Protein AF-A0A349MUX8-F1 (afdb_monomer_lite)

Radius of gyration: 17.01 Å; chains: 1; bounding box: 38×43×41 Å

Structure (mmCIF, N/CA/C/O backbone):
data_AF-A0A349MUX8-F1
#
_entry.id   AF-A0A349MUX8-F1
#
loop_
_atom_site.group_PDB
_atom_site.id
_atom_site.type_symbol
_atom_site.label_atom_id
_atom_site.label_alt_id
_atom_site.label_comp_id
_atom_site.label_asym_id
_atom_site.label_entity_id
_atom_site.label_seq_id
_atom_site.pdbx_PDB_ins_code
_atom_site.Cartn_x
_atom_site.Cartn_y
_atom_site.Cartn_z
_atom_site.occupancy
_atom_site.B_iso_or_equiv
_atom_site.auth_seq_id
_atom_site.auth_comp_id
_atom_site.auth_asym_id
_atom_site.auth_atom_id
_atom_site.pdbx_PDB_model_num
ATOM 1 N N . MET A 1 1 ? 14.407 -25.787 19.767 1.00 38.22 1 MET A N 1
ATOM 2 C CA . MET A 1 1 ? 13.836 -25.831 18.403 1.00 38.22 1 MET A CA 1
ATOM 3 C C . MET A 1 1 ? 13.063 -24.543 18.160 1.00 38.22 1 MET A C 1
ATOM 5 O O . MET A 1 1 ? 12.109 -24.286 18.886 1.00 38.22 1 MET A O 1
ATOM 9 N N . ARG A 1 2 ? 13.506 -23.695 17.221 1.00 44.03 2 ARG A N 1
ATOM 10 C CA . ARG A 1 2 ? 12.699 -22.558 16.747 1.00 44.03 2 ARG A CA 1
ATOM 11 C C . ARG A 1 2 ? 11.465 -23.146 16.056 1.00 44.03 2 ARG A C 1
ATOM 13 O O . ARG A 1 2 ? 11.623 -24.021 15.215 1.00 44.03 2 ARG A O 1
ATOM 20 N N . LYS A 1 3 ? 10.262 -22.718 16.444 1.00 44.41 3 LYS A N 1
ATOM 21 C CA . LYS A 1 3 ? 9.048 -23.016 15.674 1.00 44.41 3 LYS A CA 1
ATOM 22 C C . LYS A 1 3 ? 9.150 -22.211 14.381 1.00 44.41 3 LYS A C 1
ATOM 24 O O . LYS A 1 3 ? 9.171 -20.984 14.457 1.00 44.41 3 LYS A O 1
ATOM 29 N N . GLU A 1 4 ? 9.284 -22.885 13.245 1.00 45.28 4 GLU A N 1
ATOM 30 C CA . GLU A 1 4 ? 9.158 -22.241 11.937 1.00 45.28 4 GLU A CA 1
ATOM 31 C C . GLU A 1 4 ? 7.788 -21.562 11.841 1.00 45.28 4 GLU A C 1
ATOM 33 O O . GLU A 1 4 ? 6.782 -22.052 12.373 1.00 45.28 4 GLU A O 1
ATOM 38 N N . SER A 1 5 ? 7.774 -20.369 11.252 1.00 47.56 5 SER A N 1
ATOM 39 C CA . SER A 1 5 ? 6.562 -19.579 11.093 1.00 47.56 5 SER A CA 1
ATOM 40 C C . SER A 1 5 ? 5.638 -20.319 10.126 1.00 47.56 5 SER A C 1
ATOM 42 O O . SER A 1 5 ? 6.011 -20.630 9.000 1.00 47.56 5 SER A O 1
ATOM 44 N N . LYS A 1 6 ? 4.395 -20.583 10.549 1.00 49.66 6 LYS A N 1
ATOM 45 C CA . LYS A 1 6 ? 3.353 -21.224 9.718 1.00 49.66 6 LYS A CA 1
ATOM 46 C C . LYS A 1 6 ? 2.996 -20.430 8.444 1.00 49.66 6 LYS A C 1
ATOM 48 O O . LYS A 1 6 ? 2.143 -20.877 7.685 1.00 49.66 6 LYS A O 1
ATOM 53 N N . HIS A 1 7 ? 3.591 -19.256 8.236 1.00 47.50 7 HIS A N 1
ATOM 54 C CA . HIS A 1 7 ? 3.347 -18.367 7.101 1.00 47.50 7 HIS A CA 1
ATOM 55 C C . HIS A 1 7 ? 4.454 -18.407 6.038 1.00 47.50 7 HIS A C 1
ATOM 57 O O . HIS A 1 7 ? 4.355 -17.682 5.055 1.00 47.50 7 HIS A O 1
ATOM 63 N N . ASP A 1 8 ? 5.476 -19.250 6.205 1.00 49.88 8 ASP A N 1
ATOM 64 C CA . ASP A 1 8 ? 6.700 -19.193 5.391 1.00 49.88 8 ASP A CA 1
ATOM 65 C C . ASP A 1 8 ? 6.622 -19.958 4.059 1.00 49.88 8 ASP A C 1
ATOM 67 O O . ASP A 1 8 ? 7.616 -20.055 3.343 1.00 49.88 8 ASP A O 1
ATOM 71 N N . HIS A 1 9 ? 5.465 -20.496 3.676 1.00 59.47 9 HIS A N 1
ATOM 72 C CA . HIS A 1 9 ? 5.344 -21.265 2.435 1.00 59.47 9 HIS A CA 1
ATOM 73 C C . HIS A 1 9 ? 4.721 -20.419 1.324 1.00 59.47 9 HIS A C 1
ATOM 75 O O . HIS A 1 9 ? 3.636 -20.720 0.828 1.00 59.47 9 HIS A O 1
ATOM 81 N N . ILE A 1 10 ? 5.415 -19.349 0.925 1.00 66.25 10 ILE A N 1
ATOM 82 C CA . ILE A 1 10 ? 5.259 -18.858 -0.448 1.00 66.25 10 ILE A CA 1
ATOM 83 C C . ILE A 1 10 ? 5.688 -20.020 -1.346 1.00 66.25 10 ILE A C 1
ATOM 85 O O . ILE A 1 10 ? 6.805 -20.523 -1.214 1.00 66.25 10 ILE A O 1
ATOM 89 N N . ASP A 1 11 ? 4.796 -20.472 -2.226 1.00 77.56 11 ASP A N 1
ATOM 90 C CA . ASP A 1 11 ? 5.167 -21.429 -3.265 1.00 77.56 11 ASP A CA 1
ATOM 91 C C . ASP A 1 11 ? 6.122 -20.725 -4.231 1.00 77.56 11 ASP A C 1
ATOM 93 O O . ASP A 1 11 ? 5.715 -19.957 -5.102 1.00 77.56 11 ASP A O 1
ATOM 97 N N . PHE A 1 12 ? 7.415 -20.930 -3.999 1.00 76.44 12 PHE A N 1
ATOM 98 C CA . PHE A 1 12 ? 8.478 -20.230 -4.703 1.00 76.44 12 PHE A CA 1
ATOM 99 C C . PHE A 1 12 ? 8.466 -20.528 -6.204 1.00 76.44 12 PHE A C 1
ATOM 101 O O . PHE A 1 12 ? 8.697 -19.624 -7.001 1.00 76.44 12 PHE A O 1
ATOM 108 N N . ASN A 1 13 ? 8.130 -21.762 -6.589 1.00 83.50 13 ASN A N 1
ATOM 109 C CA . ASN A 1 13 ? 8.055 -22.148 -7.996 1.00 83.50 13 ASN A CA 1
ATOM 110 C C . ASN A 1 13 ? 6.900 -21.422 -8.679 1.00 83.50 13 ASN A C 1
ATOM 112 O O . ASN A 1 13 ? 7.091 -20.787 -9.708 1.00 83.50 13 ASN A O 1
ATOM 116 N N . LYS A 1 14 ? 5.727 -21.411 -8.043 1.00 84.81 14 LYS A N 1
ATOM 117 C CA . LYS A 1 14 ? 4.567 -20.696 -8.576 1.00 84.81 14 LYS A CA 1
ATOM 118 C C . LYS A 1 14 ? 4.785 -19.179 -8.637 1.00 84.81 14 LYS A C 1
ATOM 120 O O . LYS A 1 14 ? 4.294 -18.531 -9.556 1.00 84.81 14 LYS A O 1
ATOM 125 N N . LEU A 1 15 ? 5.511 -18.604 -7.674 1.00 85.06 15 LEU A N 1
ATOM 126 C CA . LEU A 1 15 ? 5.887 -17.190 -7.713 1.00 85.06 15 LEU A CA 1
ATOM 127 C C . LEU A 1 15 ? 6.823 -16.899 -8.893 1.00 85.06 15 LEU A C 1
ATOM 129 O O . LEU A 1 15 ? 6.593 -15.934 -9.616 1.00 85.06 15 LEU A O 1
ATOM 133 N N . LEU A 1 16 ? 7.847 -17.731 -9.097 1.00 87.81 16 LEU A N 1
ATOM 134 C CA . LEU A 1 16 ? 8.765 -17.600 -10.229 1.00 87.81 16 LEU A CA 1
ATOM 135 C C . LEU A 1 16 ? 8.045 -17.734 -11.571 1.00 87.81 16 LEU A C 1
ATOM 137 O O . LEU A 1 16 ? 8.281 -16.921 -12.456 1.00 87.81 16 LEU A O 1
ATOM 141 N N . ASP A 1 17 ? 7.128 -18.692 -11.701 1.00 91.38 17 ASP A N 1
ATOM 142 C CA . ASP A 1 17 ? 6.342 -18.874 -12.925 1.00 91.38 17 ASP A CA 1
ATOM 143 C C . ASP A 1 17 ? 5.519 -17.623 -13.259 1.00 91.38 17 ASP A C 1
ATOM 145 O O . ASP A 1 17 ? 5.453 -17.206 -14.415 1.00 91.38 17 ASP A O 1
ATOM 149 N N . LEU A 1 18 ? 4.917 -16.986 -12.247 1.00 88.62 18 LEU A N 1
ATOM 150 C CA . LEU A 1 18 ? 4.185 -15.732 -12.433 1.00 88.62 18 LEU A CA 1
ATOM 151 C C . LEU A 1 18 ? 5.108 -14.578 -12.839 1.00 88.62 18 LEU A C 1
ATOM 153 O O . LEU A 1 18 ? 4.724 -13.786 -13.696 1.00 88.62 18 LEU A O 1
ATOM 157 N N . ILE A 1 19 ? 6.302 -14.485 -12.244 1.00 86.69 19 ILE A N 1
ATOM 158 C CA . ILE A 1 19 ? 7.294 -13.456 -12.584 1.00 86.69 19 ILE A CA 1
ATOM 159 C C . ILE A 1 19 ? 7.750 -13.630 -14.033 1.00 86.69 19 ILE A C 1
ATOM 161 O O . ILE A 1 19 ? 7.599 -12.696 -14.814 1.00 86.69 19 ILE A O 1
ATOM 165 N N . HIS A 1 20 ? 8.203 -14.824 -14.421 1.00 88.12 20 HIS A N 1
ATOM 166 C CA . HIS A 1 20 ? 8.662 -15.086 -15.787 1.00 88.12 20 HIS A CA 1
ATOM 167 C C . HIS A 1 20 ? 7.551 -14.854 -16.818 1.00 88.12 20 HIS A C 1
ATOM 169 O O . HIS A 1 20 ? 7.786 -14.234 -17.848 1.00 88.12 20 HIS A O 1
ATOM 175 N N . ALA A 1 21 ? 6.309 -15.255 -16.523 1.00 88.50 21 ALA A N 1
ATOM 176 C CA . ALA A 1 21 ? 5.182 -15.010 -17.422 1.00 88.50 21 ALA A CA 1
ATOM 177 C C . ALA A 1 21 ? 4.877 -13.514 -17.623 1.00 88.50 21 ALA A C 1
ATOM 179 O O . ALA A 1 21 ? 4.282 -13.138 -18.637 1.00 88.50 21 ALA A O 1
ATOM 180 N N . VAL A 1 22 ? 5.204 -12.656 -16.654 1.00 87.00 22 VAL A N 1
ATOM 181 C CA . VAL A 1 22 ? 5.123 -11.198 -16.809 1.00 87.00 22 VAL A CA 1
ATOM 182 C C . VAL A 1 22 ? 6.353 -10.686 -17.559 1.00 87.00 22 VAL A C 1
ATOM 184 O O . VAL A 1 22 ? 6.189 -9.971 -18.541 1.00 87.00 22 VAL A O 1
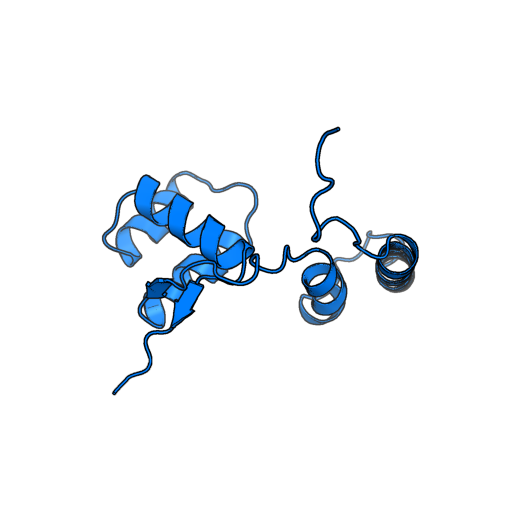ATOM 187 N N . GLU A 1 23 ? 7.560 -11.091 -17.174 1.00 86.62 23 GLU A N 1
ATOM 188 C CA . GLU A 1 23 ? 8.808 -10.672 -17.825 1.00 86.62 23 GLU A CA 1
ATOM 189 C C . GLU A 1 23 ? 8.827 -11.002 -19.326 1.00 86.62 23 GLU A C 1
ATOM 191 O O . GLU A 1 23 ? 9.128 -10.121 -20.129 1.00 86.62 23 GLU A O 1
ATOM 196 N N . ASP A 1 24 ? 8.401 -12.203 -19.725 1.00 87.31 24 ASP A N 1
ATOM 197 C CA . ASP A 1 24 ? 8.327 -12.634 -21.129 1.00 87.31 24 ASP A CA 1
ATOM 198 C C . ASP A 1 24 ? 7.390 -11.749 -21.969 1.00 87.31 24 ASP A C 1
ATOM 200 O O . ASP A 1 24 ? 7.652 -11.478 -23.142 1.00 87.31 24 ASP A O 1
ATOM 204 N N . ARG A 1 25 ? 6.287 -11.272 -21.376 1.00 85.25 25 ARG A N 1
ATOM 205 C CA . ARG A 1 25 ? 5.317 -10.386 -22.047 1.00 85.25 25 ARG A CA 1
ATOM 206 C C . ARG A 1 25 ? 5.784 -8.936 -22.119 1.00 85.25 25 ARG A C 1
ATOM 208 O O . ARG A 1 25 ? 5.275 -8.177 -22.941 1.00 85.25 25 ARG A O 1
ATOM 215 N N . HIS A 1 26 ? 6.737 -8.568 -21.272 1.00 87.56 26 HIS A N 1
ATOM 216 C CA . HIS A 1 26 ? 7.203 -7.200 -21.066 1.00 87.56 26 HIS A CA 1
ATOM 217 C C . HIS A 1 26 ? 8.680 -7.020 -21.444 1.00 87.56 26 HIS A C 1
ATOM 219 O O . HIS A 1 26 ? 9.369 -6.155 -20.902 1.00 87.56 26 HIS A O 1
ATOM 225 N N . ASP A 1 27 ? 9.152 -7.837 -22.393 1.00 84.19 27 ASP A N 1
ATOM 226 C CA . ASP A 1 27 ? 10.518 -7.819 -22.931 1.00 84.19 27 ASP A CA 1
ATOM 227 C C . ASP A 1 27 ? 11.578 -7.845 -21.818 1.00 84.19 27 ASP A C 1
ATOM 229 O O . ASP A 1 27 ? 12.421 -6.962 -21.702 1.00 84.19 27 ASP A O 1
ATOM 233 N N . ASN A 1 28 ? 11.491 -8.838 -20.929 1.00 78.88 28 ASN A N 1
ATOM 234 C CA . ASN A 1 28 ? 12.389 -9.010 -19.784 1.00 78.88 28 ASN A CA 1
ATOM 235 C C . ASN A 1 28 ? 12.482 -7.759 -18.890 1.00 78.88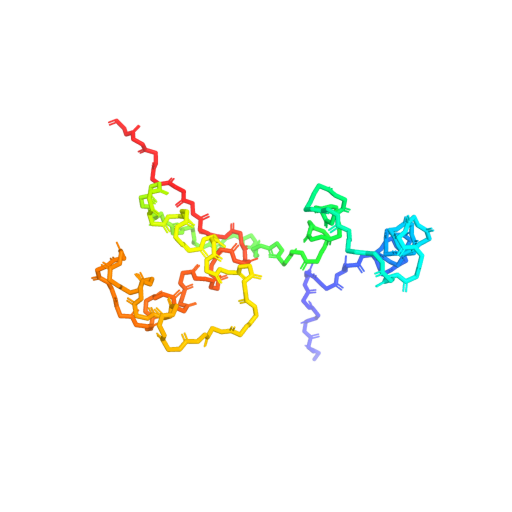 28 ASN A C 1
ATOM 237 O O . ASN A 1 28 ? 13.571 -7.332 -18.505 1.00 78.88 28 ASN A O 1
ATOM 241 N N . SER A 1 29 ? 11.331 -7.171 -18.548 1.00 72.56 29 SER A N 1
ATOM 242 C CA . SER A 1 29 ? 11.213 -5.952 -17.728 1.00 72.56 29 SER A CA 1
ATOM 243 C C . SER A 1 29 ? 11.684 -4.651 -18.398 1.00 72.56 29 SER A C 1
ATOM 245 O O . SER A 1 29 ? 11.870 -3.642 -17.713 1.00 72.56 29 SER A O 1
ATOM 247 N N . VAL A 1 30 ? 11.859 -4.626 -19.723 1.00 75.50 30 VAL A N 1
ATOM 248 C CA . VAL A 1 30 ? 12.094 -3.375 -20.471 1.00 75.50 30 VAL A CA 1
ATOM 249 C C . VAL A 1 30 ? 10.828 -2.513 -20.503 1.00 75.50 30 VAL A C 1
ATOM 251 O O . VAL A 1 30 ? 10.911 -1.283 -20.444 1.00 75.50 30 VAL A O 1
ATOM 254 N N . ILE A 1 31 ? 9.654 -3.147 -20.557 1.00 77.56 31 ILE A N 1
ATOM 255 C CA . ILE A 1 31 ? 8.349 -2.482 -20.534 1.00 77.56 31 ILE A CA 1
ATOM 256 C C . ILE A 1 31 ? 7.733 -2.650 -19.134 1.00 77.56 31 ILE A C 1
ATOM 258 O O . ILE A 1 31 ? 7.807 -3.731 -18.555 1.00 77.56 31 ILE A O 1
ATOM 262 N N . PRO A 1 32 ? 7.151 -1.598 -18.530 1.00 77.75 32 PRO A N 1
ATOM 263 C CA . PRO A 1 32 ? 6.497 -1.738 -17.237 1.00 77.75 32 PRO A CA 1
ATOM 264 C C . PRO A 1 32 ? 5.199 -2.546 -17.357 1.00 77.75 32 PRO A C 1
ATOM 266 O O . PRO A 1 32 ? 4.308 -2.190 -18.131 1.00 77.75 32 PRO A O 1
ATOM 269 N N . ALA A 1 33 ? 5.076 -3.581 -16.525 1.00 82.69 33 ALA A N 1
ATOM 270 C CA . ALA A 1 33 ? 3.841 -4.337 -16.364 1.00 82.69 33 ALA A CA 1
ATOM 271 C C . ALA A 1 33 ? 2.734 -3.492 -15.723 1.00 82.69 33 ALA A C 1
ATOM 273 O O . ALA A 1 33 ? 2.992 -2.644 -14.864 1.00 82.69 33 ALA A O 1
ATOM 274 N N . SER A 1 34 ? 1.492 -3.737 -16.138 1.00 85.88 34 SER A N 1
ATOM 275 C CA . SER A 1 34 ? 0.328 -3.063 -15.562 1.00 85.88 34 SER A CA 1
ATOM 276 C C . SER A 1 34 ? 0.025 -3.542 -14.134 1.00 85.88 34 SER A C 1
ATOM 278 O O . SER A 1 34 ? 0.374 -4.661 -13.748 1.00 85.88 34 SER A O 1
ATOM 280 N N . ASP A 1 35 ? -0.681 -2.714 -13.354 1.00 81.50 35 ASP A N 1
ATOM 281 C CA . ASP A 1 35 ? -1.134 -3.068 -11.996 1.00 81.50 35 ASP A CA 1
ATOM 282 C C . ASP A 1 35 ? -1.976 -4.36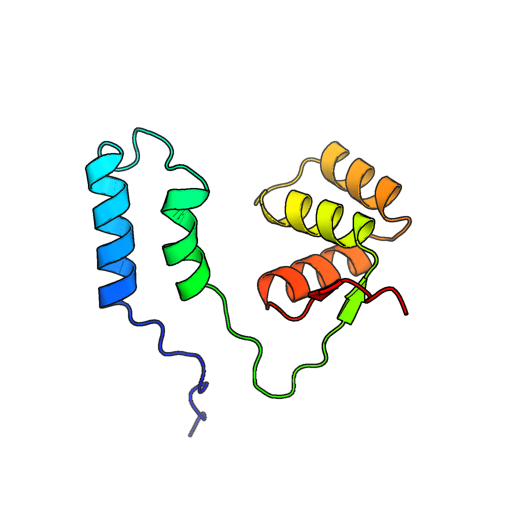1 -11.989 1.00 81.50 35 ASP A C 1
ATOM 284 O O . ASP A 1 35 ? -1.879 -5.166 -11.062 1.00 81.50 35 ASP A O 1
ATOM 288 N N . GLU A 1 36 ? -2.770 -4.590 -13.040 1.00 83.44 36 GLU A N 1
ATOM 289 C CA . GLU A 1 36 ? -3.599 -5.791 -13.208 1.00 83.44 36 GLU A CA 1
ATOM 290 C C . GLU A 1 36 ? -2.748 -7.055 -13.399 1.00 83.44 36 GLU A C 1
ATOM 292 O O . GLU A 1 36 ? -3.052 -8.107 -12.836 1.00 83.44 36 GLU A O 1
ATOM 297 N N . GLU A 1 37 ? -1.646 -6.958 -14.146 1.00 84.06 37 GLU A N 1
ATOM 298 C CA . GLU A 1 37 ? -0.733 -8.080 -14.391 1.00 84.06 37 GLU A CA 1
ATOM 299 C C . GLU A 1 37 ? 0.122 -8.426 -13.171 1.00 84.06 37 GLU A C 1
ATOM 301 O O . GLU A 1 37 ? 0.479 -9.589 -12.979 1.00 84.06 37 GLU A O 1
ATOM 306 N N . MET A 1 38 ? 0.425 -7.433 -12.333 1.00 83.94 38 MET A N 1
ATOM 307 C CA . MET A 1 38 ? 1.209 -7.608 -11.111 1.00 83.94 38 MET A CA 1
ATOM 308 C C . MET A 1 38 ? 0.371 -8.092 -9.917 1.00 83.94 38 MET A C 1
ATOM 310 O O . MET A 1 38 ? 0.923 -8.645 -8.959 1.00 83.94 38 MET A O 1
ATOM 314 N N . GLU A 1 39 ? -0.957 -7.944 -9.966 1.00 82.31 39 GLU A N 1
ATOM 315 C CA . GLU A 1 39 ? -1.881 -8.311 -8.885 1.00 82.31 39 GLU A CA 1
ATOM 316 C C . GLU A 1 39 ? -1.703 -9.758 -8.360 1.00 82.31 39 GLU A C 1
ATOM 318 O O . GLU A 1 39 ? -1.660 -9.946 -7.135 1.00 82.31 39 GLU A O 1
ATOM 323 N N . PRO A 1 40 ? -1.533 -10.796 -9.208 1.00 81.94 40 PRO A N 1
ATOM 324 C CA . PRO A 1 40 ? -1.342 -12.173 -8.745 1.00 81.94 40 PRO A CA 1
ATOM 325 C C . PRO A 1 40 ? -0.027 -12.375 -7.979 1.00 81.94 40 PRO A C 1
ATOM 327 O O . PRO A 1 40 ? -0.006 -13.072 -6.960 1.00 81.94 40 PRO A O 1
ATOM 330 N N . ILE A 1 41 ? 1.054 -11.729 -8.433 1.00 83.56 41 ILE A N 1
ATOM 331 C CA . ILE A 1 41 ? 2.370 -11.744 -7.777 1.00 83.56 41 ILE A CA 1
ATOM 332 C C . ILE A 1 41 ? 2.251 -11.072 -6.408 1.00 83.56 41 ILE A C 1
ATOM 334 O O . ILE A 1 41 ? 2.670 -11.629 -5.391 1.00 83.56 41 ILE A O 1
ATOM 338 N N . TRP A 1 42 ? 1.607 -9.903 -6.349 1.00 80.56 42 TRP A N 1
ATOM 339 C CA . TRP A 1 42 ? 1.386 -9.192 -5.092 1.00 80.56 42 TRP A CA 1
ATOM 340 C C . TRP A 1 42 ? 0.537 -9.987 -4.108 1.00 80.56 42 TRP A C 1
ATOM 342 O O . TRP A 1 42 ? 0.868 -10.003 -2.927 1.00 80.56 42 TRP A O 1
ATOM 352 N N . LYS A 1 43 ? -0.515 -10.679 -4.563 1.00 77.75 43 LYS A N 1
ATOM 353 C CA . LYS A 1 43 ? -1.340 -11.554 -3.714 1.00 77.75 43 LYS A CA 1
ATOM 354 C C . LYS A 1 43 ? -0.530 -12.687 -3.089 1.00 77.75 43 LYS A C 1
ATOM 356 O O . LYS A 1 43 ? -0.724 -12.966 -1.910 1.00 77.75 43 LYS A O 1
ATOM 361 N N . MET A 1 44 ? 0.377 -13.311 -3.843 1.00 74.56 44 MET A N 1
ATOM 362 C CA . MET A 1 44 ? 1.251 -14.371 -3.323 1.00 74.56 44 MET A CA 1
ATOM 363 C C . MET A 1 44 ? 2.313 -13.850 -2.355 1.00 74.56 44 MET A C 1
ATOM 365 O O . MET A 1 44 ? 2.596 -14.497 -1.350 1.00 74.56 44 MET A O 1
ATOM 369 N N . CYS A 1 45 ? 2.878 -12.677 -2.634 1.00 73.00 45 CYS A N 1
ATOM 370 C CA . CYS A 1 45 ? 3.864 -12.035 -1.767 1.00 73.00 45 CYS A CA 1
ATOM 371 C C . CYS A 1 45 ? 3.232 -11.323 -0.561 1.00 73.00 45 CYS A C 1
ATOM 373 O O . CYS A 1 45 ? 3.948 -10.879 0.342 1.00 73.00 45 CYS A O 1
ATOM 375 N N . ARG A 1 46 ? 1.900 -11.184 -0.528 1.00 67.31 46 ARG A N 1
ATOM 376 C CA . ARG A 1 46 ? 1.197 -10.565 0.592 1.00 67.31 46 ARG A CA 1
ATOM 377 C C . ARG A 1 46 ? 1.298 -11.499 1.786 1.00 67.31 46 ARG A C 1
ATOM 379 O O . ARG A 1 46 ? 0.802 -12.622 1.766 1.00 67.31 46 ARG A O 1
ATOM 386 N N . ILE A 1 47 ? 1.920 -11.017 2.855 1.00 61.88 47 ILE A N 1
ATOM 387 C CA . ILE A 1 47 ? 1.941 -11.753 4.112 1.00 61.88 47 ILE A CA 1
ATOM 388 C C . ILE A 1 47 ? 0.516 -11.741 4.658 1.00 61.88 47 ILE A C 1
ATOM 390 O O . ILE A 1 47 ? 0.050 -10.724 5.175 1.00 61.88 47 ILE A O 1
ATOM 394 N N . SER A 1 48 ? -0.174 -12.872 4.534 1.00 53.72 48 SER A N 1
ATOM 395 C CA . SER A 1 48 ? -1.461 -13.093 5.182 1.00 53.72 48 SER A CA 1
ATOM 396 C C . SER A 1 48 ? -1.314 -12.797 6.669 1.00 53.72 48 SER A C 1
ATOM 398 O O . SER A 1 48 ? -0.474 -13.393 7.349 1.00 53.72 48 SER A O 1
ATOM 400 N N . ALA A 1 49 ? -2.121 -11.869 7.184 1.00 53.84 49 ALA A N 1
ATOM 401 C CA . ALA A 1 49 ? -2.213 -11.625 8.612 1.00 53.84 49 ALA A CA 1
ATOM 402 C C . ALA A 1 49 ? -2.374 -12.959 9.355 1.00 53.84 49 ALA A C 1
ATOM 404 O O . ALA A 1 49 ? -3.245 -13.760 9.010 1.00 53.84 49 ALA A O 1
ATOM 405 N N . SER A 1 50 ? -1.542 -13.210 10.370 1.00 55.16 50 SER A N 1
ATOM 406 C CA . SER A 1 50 ? -1.709 -14.399 11.204 1.00 55.16 50 SER A CA 1
ATOM 407 C C . SER A 1 50 ? -3.150 -14.482 11.722 1.00 55.16 50 SER A C 1
ATOM 409 O O . SER A 1 50 ? -3.679 -13.445 12.143 1.00 55.16 50 SER A O 1
ATOM 411 N N . PRO A 1 51 ? -3.790 -15.670 11.713 1.00 52.44 51 PRO A N 1
ATOM 412 C CA . PRO A 1 51 ? -5.114 -15.851 12.294 1.00 52.44 51 PRO A CA 1
ATOM 413 C C . PRO A 1 51 ? -5.150 -15.246 13.703 1.00 52.44 51 PRO A C 1
ATOM 415 O O . PRO A 1 51 ? -4.315 -15.587 14.540 1.00 52.44 51 PRO A O 1
ATOM 418 N N . GLY A 1 52 ? -6.071 -14.307 13.940 1.00 56.06 52 GLY A N 1
ATOM 419 C CA . GLY A 1 52 ? -6.201 -13.589 15.214 1.00 56.06 52 GLY A CA 1
ATOM 420 C C . GLY A 1 52 ? -5.506 -12.221 15.303 1.00 56.06 52 GLY A C 1
ATOM 421 O O . GLY A 1 52 ? -5.569 -11.594 16.358 1.00 56.06 52 GLY A O 1
ATOM 422 N N . ARG A 1 53 ? -4.868 -11.709 14.238 1.00 67.12 53 ARG A N 1
ATOM 423 C CA . ARG A 1 53 ? -4.432 -10.299 14.220 1.00 67.12 53 ARG A CA 1
ATOM 424 C C . ARG A 1 53 ? -5.640 -9.362 14.243 1.00 67.12 53 ARG A C 1
ATOM 426 O O . ARG A 1 53 ? -6.563 -9.511 13.447 1.00 67.12 53 ARG A O 1
ATOM 433 N N . HIS A 1 54 ? -5.588 -8.374 15.133 1.00 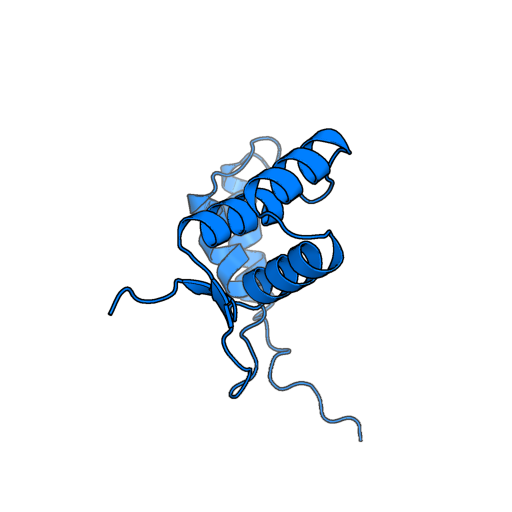80.06 54 HIS A N 1
ATOM 434 C CA . HIS A 1 54 ? -6.611 -7.342 15.247 1.00 80.06 54 HIS A CA 1
ATOM 435 C C . HIS A 1 54 ? -6.704 -6.536 13.946 1.00 80.06 54 HIS A C 1
ATOM 437 O O . HIS A 1 54 ? -5.692 -6.041 13.440 1.00 80.06 54 HIS A O 1
ATOM 443 N N . LYS A 1 55 ? -7.918 -6.432 13.406 1.00 86.31 55 LYS A N 1
ATOM 444 C CA . LYS A 1 55 ? -8.226 -5.552 12.281 1.00 86.31 55 LYS A CA 1
ATOM 445 C C . LYS A 1 55 ? -8.298 -4.124 12.794 1.00 86.31 55 LYS A C 1
ATOM 447 O O . LYS A 1 5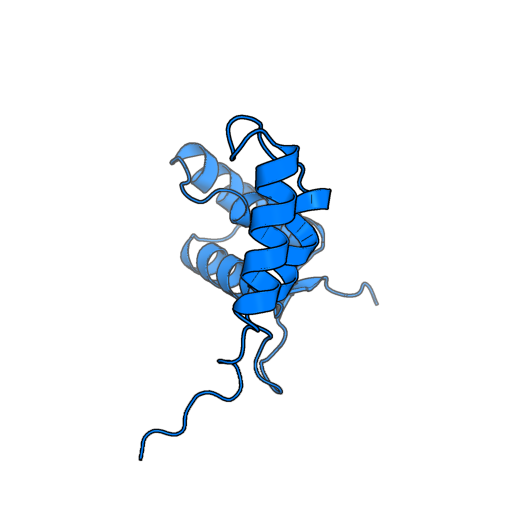5 ? -8.895 -3.895 13.840 1.00 86.31 55 LYS A O 1
ATOM 452 N N . THR A 1 56 ? -7.672 -3.183 12.090 1.00 90.69 56 THR A N 1
ATOM 453 C CA . THR A 1 56 ? -7.908 -1.764 12.366 1.00 90.69 56 THR A CA 1
ATOM 454 C C . THR A 1 56 ? -8.750 -1.162 11.267 1.00 90.69 56 THR A C 1
ATOM 456 O O . THR A 1 56 ? -8.443 -1.338 10.091 1.00 90.69 56 THR A O 1
ATOM 459 N N . GLN A 1 57 ? -9.769 -0.425 11.680 1.00 93.62 57 GLN A N 1
ATOM 460 C CA . GLN A 1 57 ? -10.638 0.318 10.796 1.00 93.62 57 GLN A CA 1
ATOM 461 C C . GLN A 1 57 ? -10.137 1.760 10.623 1.00 93.62 57 GLN A C 1
ATOM 463 O O . GLN A 1 57 ? -9.545 2.339 11.539 1.00 93.62 57 GLN A O 1
ATOM 468 N N . VAL A 1 58 ? -10.318 2.292 9.420 1.00 94.00 58 VAL A N 1
ATOM 469 C CA . VAL A 1 58 ? -10.079 3.690 9.040 1.00 94.00 58 VAL A CA 1
ATOM 470 C C . VAL A 1 58 ? -11.203 4.148 8.119 1.00 94.00 58 VAL A C 1
ATOM 472 O O . VAL A 1 58 ? -11.884 3.319 7.511 1.00 94.00 58 VAL A O 1
ATOM 475 N N . THR A 1 59 ? -11.380 5.456 7.955 1.00 94.81 59 THR A N 1
ATOM 476 C CA . THR A 1 59 ? -12.357 5.963 6.982 1.00 94.81 59 THR A CA 1
ATOM 477 C C . THR A 1 59 ? -11.952 5.595 5.548 1.00 94.81 59 THR A C 1
ATOM 479 O O . THR A 1 59 ? -10.777 5.338 5.258 1.00 94.81 59 THR A O 1
ATOM 482 N N . GLN A 1 60 ? -12.912 5.602 4.619 1.00 94.19 60 GLN A N 1
ATOM 483 C CA . GLN A 1 60 ? -12.653 5.313 3.202 1.00 94.19 60 GLN A CA 1
ATOM 484 C C . GLN A 1 60 ? -11.597 6.258 2.599 1.00 94.19 60 GLN A C 1
ATOM 486 O O . GLN A 1 60 ? -10.712 5.820 1.863 1.00 94.19 60 GLN A O 1
ATOM 491 N N . GLU A 1 61 ? -11.648 7.544 2.954 1.00 94.12 61 GLU A N 1
ATOM 492 C CA . GLU A 1 61 ? -10.678 8.548 2.504 1.00 94.12 61 GLU A CA 1
ATOM 493 C C . GLU A 1 61 ? -9.272 8.255 3.038 1.00 94.12 61 GLU A C 1
ATOM 495 O O . GLU A 1 61 ? -8.297 8.258 2.282 1.00 94.12 61 GLU A O 1
ATOM 500 N N . GLN A 1 62 ? -9.157 7.931 4.331 1.00 94.75 62 GLN A N 1
ATOM 501 C CA . GLN A 1 62 ? -7.882 7.550 4.935 1.00 94.75 62 GLN A CA 1
ATOM 502 C C . GLN A 1 62 ? -7.305 6.309 4.255 1.00 94.75 62 GLN A C 1
ATOM 504 O O . GLN A 1 62 ? -6.108 6.274 3.960 1.00 94.75 62 GLN A O 1
ATOM 509 N N . TYR A 1 63 ? -8.151 5.315 3.969 1.00 94.56 63 TYR A N 1
ATOM 510 C CA . TYR A 1 63 ? -7.746 4.096 3.279 1.00 94.56 63 TYR A CA 1
ATOM 511 C C . TYR A 1 63 ? -7.114 4.400 1.919 1.00 94.56 63 TYR A C 1
ATOM 513 O O . TYR A 1 63 ? -6.016 3.920 1.645 1.00 94.56 63 TYR A O 1
ATOM 521 N N . TRP A 1 64 ? -7.742 5.248 1.098 1.00 94.69 64 TRP A N 1
ATOM 522 C CA . TRP A 1 64 ? -7.199 5.632 -0.209 1.00 94.69 64 TRP A CA 1
ATOM 523 C C . TRP A 1 64 ? -5.869 6.377 -0.112 1.00 94.69 64 TRP A C 1
ATOM 525 O O . TRP A 1 64 ? -4.950 6.108 -0.887 1.00 94.69 64 TRP A O 1
ATOM 535 N N . VAL A 1 65 ? -5.723 7.291 0.852 1.00 95.00 65 VAL A N 1
ATOM 536 C CA . VAL A 1 65 ? -4.446 7.990 1.063 1.00 95.00 65 VAL A CA 1
ATOM 537 C C . VAL A 1 65 ? -3.349 6.999 1.459 1.00 95.00 65 VAL A C 1
ATOM 539 O O . VAL A 1 65 ? -2.240 7.064 0.926 1.00 95.00 65 VAL A O 1
ATOM 542 N N . ILE A 1 66 ? -3.650 6.054 2.355 1.00 94.31 66 ILE A N 1
ATOM 543 C CA . ILE A 1 66 ? -2.704 5.024 2.805 1.00 94.31 66 ILE A CA 1
ATOM 544 C C . ILE A 1 66 ? -2.335 4.076 1.662 1.00 94.31 66 ILE A C 1
ATOM 546 O O . ILE A 1 66 ? -1.152 3.778 1.480 1.00 94.31 66 ILE A O 1
ATOM 550 N N . GLU A 1 67 ? -3.315 3.628 0.878 1.00 92.31 67 GLU A N 1
ATOM 551 C CA . GLU A 1 67 ? -3.101 2.789 -0.297 1.00 92.31 67 GLU A CA 1
ATOM 552 C C . GLU A 1 67 ? -2.157 3.482 -1.284 1.00 92.31 67 GLU A C 1
ATOM 554 O O . GLU A 1 67 ? -1.102 2.930 -1.604 1.00 92.31 67 GLU A O 1
ATOM 559 N N . ASN A 1 68 ? -2.478 4.711 -1.696 1.00 90.75 68 ASN A N 1
ATOM 560 C CA . ASN A 1 68 ? -1.667 5.484 -2.637 1.00 90.75 68 ASN A CA 1
ATOM 561 C C . ASN A 1 68 ? -0.250 5.716 -2.109 1.00 90.75 68 ASN A C 1
ATOM 563 O O . ASN A 1 68 ? 0.732 5.536 -2.831 1.00 90.75 68 ASN A O 1
ATOM 567 N N . TYR A 1 69 ? -0.126 6.059 -0.826 1.00 91.00 69 TYR A N 1
ATOM 568 C CA . TYR A 1 69 ? 1.172 6.222 -0.186 1.00 91.00 69 TYR A CA 1
ATOM 569 C C . TYR A 1 69 ? 1.962 4.903 -0.176 1.00 91.00 69 TYR A C 1
ATOM 571 O O . TYR A 1 69 ? 3.170 4.906 -0.400 1.00 91.00 69 TYR A O 1
ATOM 579 N N . SER A 1 70 ? 1.311 3.757 0.034 1.00 87.88 70 SER A N 1
ATOM 580 C CA . SER A 1 70 ? 1.983 2.456 0.143 1.00 87.88 70 SER A CA 1
ATOM 581 C C . SER A 1 70 ? 2.615 1.948 -1.160 1.00 87.88 70 SER A C 1
ATOM 583 O O . SER A 1 70 ? 3.568 1.164 -1.072 1.00 87.88 70 SER A O 1
ATOM 585 N N . ARG A 1 71 ? 2.112 2.406 -2.322 1.00 85.38 71 ARG A N 1
ATOM 586 C CA . ARG A 1 71 ? 2.573 2.036 -3.675 1.00 85.38 71 ARG A CA 1
ATOM 587 C C . ARG A 1 71 ? 3.956 2.596 -4.010 1.00 85.38 71 ARG A C 1
ATOM 589 O O . ARG A 1 71 ? 4.666 2.035 -4.837 1.00 85.38 71 ARG A O 1
ATOM 596 N N . VAL A 1 72 ? 4.362 3.686 -3.356 1.00 82.25 72 VAL A N 1
ATOM 597 C CA . VAL A 1 72 ? 5.659 4.327 -3.597 1.00 82.25 72 VAL A CA 1
ATOM 598 C C . VAL A 1 72 ? 6.691 3.805 -2.585 1.00 82.25 72 VAL A C 1
ATOM 600 O O . VAL A 1 72 ? 6.459 3.898 -1.378 1.00 82.25 72 VAL A O 1
ATOM 603 N N . PRO A 1 73 ? 7.844 3.268 -3.025 1.00 72.44 73 PRO A N 1
ATOM 604 C CA . PRO A 1 73 ? 8.860 2.741 -2.112 1.00 72.44 73 PRO A CA 1
ATOM 605 C C . PRO A 1 73 ? 9.652 3.846 -1.398 1.00 72.44 73 PRO A C 1
ATOM 607 O O . PRO A 1 73 ? 10.013 3.680 -0.236 1.00 72.44 73 PRO A O 1
ATOM 610 N N . ASN A 1 74 ? 9.886 4.979 -2.072 1.00 80.06 74 ASN A N 1
ATOM 611 C CA . ASN A 1 74 ? 10.645 6.118 -1.556 1.00 80.06 74 ASN A CA 1
ATOM 612 C C . ASN A 1 74 ? 9.850 7.418 -1.702 1.00 80.06 74 ASN A C 1
ATOM 614 O O . ASN A 1 74 ? 9.618 7.890 -2.813 1.00 80.06 74 ASN A O 1
ATOM 618 N N . HIS A 1 75 ? 9.472 8.026 -0.578 1.00 86.12 75 HIS A N 1
ATOM 619 C CA . HIS A 1 75 ? 8.709 9.276 -0.569 1.00 86.12 75 HIS A CA 1
ATOM 620 C C . HIS A 1 75 ? 9.611 10.497 -0.440 1.00 86.12 75 HIS A C 1
ATOM 622 O O . HIS A 1 75 ? 10.446 10.582 0.467 1.00 86.12 75 HIS A O 1
ATOM 628 N N . THR A 1 76 ? 9.362 11.492 -1.286 1.00 91.19 76 THR A N 1
ATOM 629 C CA . THR A 1 76 ? 9.896 12.848 -1.112 1.00 91.19 76 THR A CA 1
ATOM 630 C C . THR A 1 76 ? 9.288 13.523 0.122 1.00 91.19 76 THR A C 1
ATOM 632 O O . THR A 1 76 ? 8.212 13.145 0.590 1.00 91.19 76 THR A O 1
ATOM 635 N N . VAL A 1 77 ? 9.947 14.569 0.633 1.00 91.00 77 VAL A N 1
ATOM 636 C CA . VAL A 1 77 ? 9.433 15.371 1.762 1.00 91.00 77 VAL A CA 1
ATOM 637 C C . VAL A 1 77 ? 8.026 15.906 1.467 1.00 91.00 77 VAL A C 1
ATOM 639 O O . VAL A 1 77 ? 7.129 15.730 2.284 1.00 91.00 77 VAL A O 1
ATOM 642 N N . LYS A 1 78 ? 7.793 16.428 0.255 1.00 91.12 78 LYS A N 1
ATOM 643 C CA . LYS A 1 78 ? 6.481 16.947 -0.168 1.00 91.12 78 LYS A CA 1
ATOM 644 C C . LYS A 1 78 ? 5.383 15.882 -0.163 1.00 91.12 78 LYS A C 1
ATOM 646 O O . LYS A 1 78 ? 4.265 16.153 0.262 1.00 91.12 78 LYS A O 1
ATOM 651 N N . GLN A 1 79 ? 5.690 14.666 -0.621 1.00 89.50 79 GLN A N 1
ATOM 652 C CA . GLN A 1 79 ? 4.729 13.556 -0.604 1.00 89.50 79 GLN A CA 1
ATOM 653 C C . GLN A 1 79 ? 4.380 13.138 0.828 1.00 89.50 79 GLN A C 1
ATOM 655 O O . GLN A 1 79 ? 3.217 12.864 1.115 1.00 89.50 79 GLN A O 1
ATOM 660 N N . LYS A 1 80 ? 5.368 13.135 1.735 1.00 91.69 80 LYS A N 1
ATOM 661 C CA . LYS A 1 80 ? 5.130 12.887 3.163 1.00 91.69 80 LYS A CA 1
ATOM 662 C C . LYS A 1 80 ? 4.219 13.955 3.755 1.00 91.69 80 LYS A C 1
ATOM 664 O O . LYS A 1 80 ? 3.195 13.615 4.331 1.00 91.69 80 LYS A O 1
ATOM 669 N N . GLU A 1 81 ? 4.553 15.229 3.580 1.00 93.56 81 GLU A N 1
ATOM 670 C CA . GLU A 1 81 ? 3.771 16.348 4.120 1.00 93.56 81 GLU A CA 1
ATOM 671 C C . GLU A 1 81 ? 2.336 16.364 3.585 1.00 93.56 81 GLU A C 1
ATOM 673 O O . GLU A 1 81 ? 1.396 16.531 4.360 1.00 93.56 81 GLU A O 1
ATOM 678 N N . SER A 1 82 ? 2.150 16.106 2.287 1.00 93.50 82 SER A N 1
ATOM 679 C CA . SER A 1 82 ? 0.820 16.025 1.677 1.00 93.50 82 SER A CA 1
ATOM 680 C C . SER A 1 82 ? -0.031 14.908 2.286 1.00 93.50 82 SER A C 1
ATOM 682 O O . SER A 1 82 ? -1.185 15.147 2.637 1.00 93.50 82 SER A O 1
ATOM 684 N N . ALA A 1 83 ? 0.536 13.710 2.470 1.00 92.62 83 ALA A N 1
ATOM 685 C CA . ALA A 1 83 ? -0.180 12.595 3.086 1.00 92.62 83 ALA A CA 1
ATOM 686 C C . ALA A 1 83 ? -0.544 12.892 4.549 1.00 92.62 83 ALA A C 1
ATOM 688 O O . ALA A 1 83 ? -1.676 12.663 4.962 1.00 92.62 83 ALA A O 1
ATOM 689 N N . LEU A 1 84 ? 0.388 13.453 5.328 1.00 95.25 84 LEU A N 1
ATOM 690 C CA . LEU A 1 84 ? 0.134 13.819 6.725 1.00 95.25 84 LEU A CA 1
ATOM 691 C C . LEU A 1 84 ? -0.952 14.894 6.850 1.00 95.25 84 LEU A C 1
ATOM 693 O O . LEU A 1 84 ? -1.802 14.796 7.732 1.00 95.25 84 LEU A O 1
ATOM 697 N N . SER A 1 85 ? -0.959 15.875 5.943 1.00 94.56 85 SER A N 1
ATOM 698 C CA . SER A 1 85 ? -1.985 16.919 5.899 1.00 94.56 85 SER A CA 1
ATOM 699 C C . SER A 1 85 ? -3.372 16.365 5.575 1.00 94.56 85 SER A C 1
ATOM 701 O O . SER A 1 85 ? -4.338 16.800 6.190 1.00 94.56 85 SER A O 1
ATOM 703 N N . GLN A 1 86 ? -3.482 15.424 4.631 1.00 93.38 86 GLN A N 1
ATOM 704 C CA . GLN A 1 86 ? -4.762 14.792 4.278 1.00 93.38 86 GLN A CA 1
ATOM 705 C C . GLN A 1 86 ? -5.287 13.891 5.400 1.00 93.38 86 GLN A C 1
ATOM 707 O O . GLN A 1 86 ? -6.489 13.800 5.615 1.00 93.38 86 GLN A O 1
ATOM 712 N N . LEU A 1 87 ? -4.384 13.241 6.135 1.00 94.06 87 LEU A N 1
ATOM 713 C CA . LEU A 1 87 ? -4.746 12.325 7.214 1.00 94.06 87 LEU A CA 1
ATOM 714 C C . LEU A 1 87 ? -4.999 13.032 8.550 1.00 94.06 87 LEU A C 1
ATOM 716 O O . LEU A 1 87 ? -5.594 12.429 9.435 1.00 94.06 87 LEU A O 1
ATOM 720 N N . GLY A 1 88 ? -4.510 14.262 8.742 1.00 93.19 88 GLY A N 1
ATOM 721 C CA . GLY A 1 88 ? -4.573 14.951 10.037 1.00 93.19 88 GLY A CA 1
ATOM 722 C C . GLY A 1 88 ? -3.779 14.242 11.145 1.00 93.19 88 GLY A C 1
ATOM 723 O O . GLY A 1 88 ? -4.064 14.405 12.331 1.00 93.19 88 GLY A O 1
ATOM 724 N N . HIS A 1 89 ? -2.784 13.432 10.772 1.00 94.00 89 HIS A N 1
ATOM 725 C CA . HIS A 1 89 ? -2.035 12.562 11.678 1.00 94.00 89 HIS A CA 1
ATOM 726 C C . HIS A 1 89 ? -0.521 12.725 11.512 1.00 94.00 89 HIS A C 1
ATOM 728 O O . HIS A 1 89 ? -0.028 13.317 10.556 1.00 94.00 89 HIS A O 1
ATOM 734 N N . ASN A 1 90 ? 0.242 12.185 12.467 1.00 94.69 90 ASN A N 1
ATOM 735 C CA . ASN A 1 90 ? 1.703 12.216 12.429 1.00 94.69 90 ASN A CA 1
ATOM 736 C C . ASN A 1 90 ? 2.299 11.018 11.666 1.00 94.69 90 ASN A C 1
ATOM 738 O O . ASN A 1 90 ? 1.627 10.034 11.354 1.00 94.69 90 ASN A O 1
ATOM 742 N N . TYR A 1 91 ? 3.605 11.086 11.398 1.00 91.75 91 TYR A N 1
ATOM 743 C CA . TYR A 1 91 ? 4.309 10.056 10.631 1.00 91.75 91 TYR A CA 1
ATOM 744 C C . TYR A 1 91 ? 4.310 8.673 11.297 1.00 91.75 91 TYR A C 1
ATOM 746 O O . TYR A 1 91 ? 4.272 7.662 10.602 1.00 91.75 91 TYR A O 1
ATOM 754 N N . SER A 1 92 ? 4.324 8.610 12.632 1.00 92.50 92 SER A N 1
ATOM 755 C CA . SER A 1 92 ? 4.255 7.336 13.361 1.00 92.50 92 SER A CA 1
ATOM 756 C C . SER A 1 92 ? 2.929 6.622 13.092 1.00 92.50 92 SER A C 1
ATOM 758 O O . SER A 1 92 ? 2.910 5.428 12.789 1.00 92.50 92 SER A O 1
ATOM 760 N N . TRP A 1 93 ? 1.827 7.375 13.115 1.00 95.25 93 TRP A N 1
ATOM 761 C CA . TRP A 1 93 ? 0.504 6.874 12.765 1.00 95.25 93 TRP A CA 1
ATOM 762 C C . TRP A 1 93 ? 0.455 6.395 11.310 1.00 95.25 93 TRP A C 1
ATOM 764 O O . TRP A 1 93 ? 0.090 5.247 11.068 1.00 95.25 93 TRP A O 1
ATOM 774 N N . LEU A 1 94 ? 0.912 7.215 10.355 1.00 94.44 94 LEU A N 1
ATOM 775 C CA . LEU A 1 94 ? 0.941 6.850 8.931 1.00 94.44 94 LEU A CA 1
ATOM 776 C C . LEU A 1 94 ? 1.771 5.581 8.685 1.00 94.44 94 LEU A C 1
ATOM 778 O O . LEU A 1 94 ? 1.305 4.650 8.035 1.00 94.44 94 LEU A O 1
ATOM 782 N N . SER A 1 95 ? 2.978 5.510 9.249 1.00 91.50 95 SER A N 1
ATOM 783 C CA . SER A 1 95 ? 3.868 4.350 9.123 1.00 91.50 95 SER A CA 1
ATOM 784 C C . SER A 1 95 ? 3.204 3.065 9.629 1.00 91.50 95 SER A C 1
ATOM 786 O O . SER A 1 95 ? 3.262 2.022 8.973 1.00 91.50 95 SER A O 1
ATOM 788 N N . ARG A 1 96 ? 2.497 3.150 10.764 1.00 92.12 96 ARG A N 1
ATOM 789 C CA . ARG A 1 96 ? 1.757 2.021 11.334 1.00 92.12 96 ARG A CA 1
ATOM 790 C C . ARG A 1 96 ? 0.622 1.557 10.418 1.00 92.12 96 ARG A C 1
ATOM 792 O O . ARG A 1 96 ? 0.531 0.362 10.148 1.00 92.12 96 ARG A O 1
ATOM 799 N N . ARG A 1 97 ? -0.165 2.490 9.875 1.00 94.50 97 ARG A N 1
ATOM 800 C CA . ARG A 1 97 ? -1.285 2.170 8.975 1.00 94.50 97 ARG A CA 1
ATOM 801 C C . ARG A 1 97 ? -0.835 1.602 7.638 1.00 94.50 97 ARG A C 1
ATOM 803 O O . ARG A 1 97 ? -1.434 0.649 7.149 1.00 94.50 97 ARG A O 1
ATOM 810 N N . VAL A 1 98 ? 0.271 2.100 7.086 1.00 91.56 98 VAL A N 1
ATOM 811 C CA . VAL A 1 98 ? 0.906 1.519 5.890 1.00 91.56 98 VAL A CA 1
ATOM 812 C C . VAL A 1 98 ? 1.362 0.084 6.158 1.00 91.56 98 VAL A C 1
ATOM 814 O O . VAL A 1 98 ? 1.192 -0.786 5.303 1.00 91.56 98 VAL A O 1
ATOM 817 N N . HIS A 1 99 ? 1.913 -0.195 7.344 1.00 88.19 99 HIS A N 1
ATOM 818 C CA . HIS A 1 99 ? 2.264 -1.561 7.723 1.00 88.19 99 HIS A CA 1
ATOM 819 C C . HIS A 1 99 ? 1.026 -2.467 7.772 1.00 88.19 99 HIS A C 1
ATOM 821 O O . HIS A 1 99 ? 1.035 -3.537 7.172 1.00 88.19 99 HIS A O 1
ATOM 827 N N . GLU A 1 100 ? -0.062 -2.044 8.413 1.00 88.75 100 GLU A N 1
ATOM 828 C CA . GLU A 1 100 ? -1.295 -2.844 8.484 1.00 88.75 100 GLU A CA 1
ATOM 829 C C . GLU A 1 100 ? -1.969 -3.029 7.120 1.00 88.75 100 GLU A C 1
ATOM 831 O O . GLU A 1 100 ? -2.483 -4.112 6.845 1.00 88.75 100 GLU A O 1
ATOM 836 N N . TYR A 1 101 ? -1.907 -2.028 6.236 1.00 88.75 101 TYR A N 1
ATOM 837 C CA . TYR A 1 101 ? -2.359 -2.151 4.848 1.00 88.75 101 TYR A CA 1
ATOM 838 C C . TYR A 1 101 ? -1.593 -3.256 4.104 1.00 88.75 101 TYR A C 1
ATOM 840 O O . TYR A 1 101 ? -2.191 -4.147 3.486 1.00 88.75 101 TYR A O 1
ATOM 848 N N . ARG A 1 102 ? -0.258 -3.252 4.225 1.00 84.31 102 ARG A N 1
ATOM 849 C CA . ARG A 1 102 ? 0.619 -4.275 3.629 1.00 84.31 102 ARG A CA 1
ATOM 850 C C . ARG A 1 102 ? 0.347 -5.666 4.204 1.00 84.31 102 ARG A C 1
ATOM 852 O O . ARG A 1 102 ? 0.363 -6.640 3.459 1.00 84.31 102 ARG A O 1
ATOM 859 N N . MET A 1 103 ? 0.021 -5.747 5.493 1.00 82.88 103 MET A N 1
ATOM 860 C CA . MET A 1 103 ? -0.335 -6.993 6.183 1.00 82.88 103 MET A CA 1
ATOM 861 C C . MET A 1 103 ? -1.791 -7.448 5.958 1.00 82.88 103 MET A C 1
ATOM 863 O O . MET A 1 103 ? -2.173 -8.506 6.454 1.00 82.88 103 MET A O 1
ATOM 867 N N . GLY A 1 10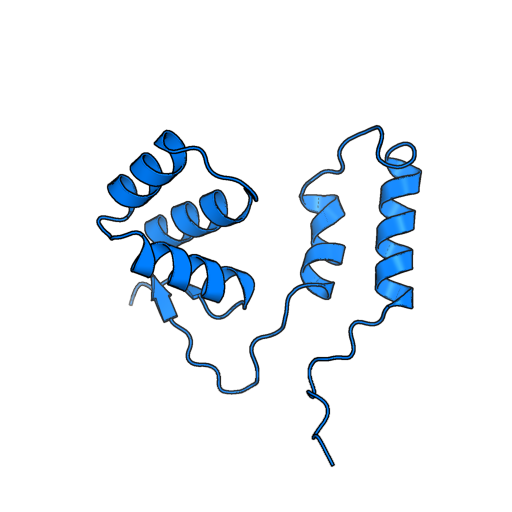4 ? -2.634 -6.666 5.269 1.00 83.75 104 GLY A N 1
ATOM 868 C CA . GLY A 1 104 ? -4.054 -6.997 5.063 1.00 83.75 104 GLY A CA 1
ATOM 869 C C . GLY A 1 104 ? -4.919 -6.913 6.333 1.00 83.75 104 GLY A C 1
ATOM 870 O O . GLY A 1 104 ? -5.962 -7.567 6.436 1.00 83.75 104 GLY A O 1
ATOM 871 N N . THR A 1 105 ? -4.479 -6.144 7.333 1.00 87.94 105 THR A N 1
ATOM 872 C CA . THR A 1 105 ? -5.202 -5.919 8.599 1.00 87.94 105 THR A CA 1
ATOM 873 C C . THR A 1 105 ? -5.838 -4.538 8.698 1.00 87.94 105 THR A C 1
ATOM 875 O O . THR A 1 105 ? -6.460 -4.246 9.716 1.00 87.94 105 THR A O 1
ATOM 878 N N . LEU A 1 106 ? -5.661 -3.691 7.684 1.00 90.00 106 LEU A N 1
ATOM 879 C CA . LEU A 1 106 ? -6.354 -2.414 7.566 1.00 90.00 106 LEU A CA 1
ATOM 880 C C . LEU A 1 106 ? -7.668 -2.617 6.804 1.00 90.00 106 LEU A C 1
ATOM 882 O O . LEU A 1 106 ? -7.658 -3.186 5.712 1.00 90.00 106 LEU A O 1
ATOM 886 N N . GLU A 1 107 ? -8.773 -2.156 7.375 1.00 90.69 107 GLU A N 1
ATOM 887 C CA . GLU A 1 107 ? -10.122 -2.271 6.817 1.00 90.69 107 GLU A CA 1
ATOM 888 C C . GLU A 1 107 ? -10.791 -0.897 6.783 1.00 90.69 107 GLU A C 1
ATOM 890 O O . GLU A 1 107 ? -10.415 0.008 7.528 1.00 90.69 107 GLU A O 1
ATOM 895 N N . VAL A 1 108 ? -11.769 -0.737 5.896 1.00 92.56 108 VAL A N 1
ATOM 896 C CA . VAL A 1 108 ? -12.612 0.458 5.871 1.00 92.56 108 VAL A CA 1
ATOM 897 C C . VAL A 1 108 ? -13.690 0.303 6.944 1.00 92.56 108 VAL A C 1
ATOM 899 O O . VAL A 1 108 ? -14.241 -0.786 7.117 1.00 92.56 108 VAL A O 1
ATOM 902 N N . GLU A 1 109 ? -13.960 1.366 7.697 1.00 90.06 109 GLU A N 1
ATOM 903 C CA . GLU A 1 109 ? -15.111 1.431 8.599 1.00 90.06 109 GLU A CA 1
ATOM 904 C C . GLU A 1 109 ? -16.394 1.173 7.796 1.00 90.06 109 GLU A C 1
ATOM 906 O O . GLU A 1 109 ? -16.687 1.886 6.838 1.00 90.06 109 GLU A O 1
ATOM 911 N N . ASN A 1 110 ? -17.156 0.139 8.162 1.00 75.44 110 ASN A N 1
ATOM 912 C CA . ASN A 1 110 ? -18.488 -0.044 7.595 1.00 75.44 110 ASN A CA 1
ATOM 913 C C . ASN A 1 110 ? -19.369 1.082 8.143 1.00 75.44 110 ASN A C 1
ATOM 915 O O . ASN A 1 110 ? -19.548 1.161 9.360 1.00 75.44 110 ASN A O 1
ATOM 919 N N . GLU A 1 111 ? -19.904 1.933 7.269 1.00 54.62 111 GLU A N 1
ATOM 920 C CA . GLU A 1 111 ? -20.981 2.851 7.642 1.00 54.62 111 GLU A CA 1
ATOM 921 C C . GLU A 1 111 ? -22.156 2.004 8.161 1.00 54.62 111 GLU A C 1
ATOM 923 O O . GLU A 1 111 ? -22.698 1.171 7.430 1.00 54.62 111 GLU A O 1
ATOM 928 N N . VAL A 1 112 ? -22.467 2.141 9.454 1.00 47.50 112 VAL A N 1
ATOM 929 C CA . VAL A 1 112 ? -23.628 1.517 10.114 1.00 47.50 112 VAL A CA 1
ATOM 930 C C . VAL A 1 112 ? -24.836 2.425 9.967 1.00 47.50 112 VAL A C 1
ATOM 932 O O . VAL A 1 112 ? -24.681 3.633 10.255 1.00 47.50 112 VAL A O 1
#

pLDDT: mean 81.3, std 14.68, range [38.22, 95.25]

Foldseek 3Di:
DPDDDPQPDLPVVVLVVLVVVQCVVQVNVPHDDDPVSCVVNLVSVQRAADPPPAADEDAPQLLVLLVVVLVDPDDDPVNQVVSCVSVVHDPVVSVVLNVCVSNVRYDYDDDD

Secondary structure (DSSP, 8-state):
-----TT----HHHHHHHHHHHHGGGTTTTSPPPHHHHHHHHHHHS-PPPTTPPPEEE-HHHHHHHHHHHH-SS--HHHHHHHHHHHTS-HHHHHHHHHHHHTT-EEEPP--

Sequence (112 aa):
MRKESKHDHIDFNKLLDLIHAVEDRHDNSVIPASDEEMEPIWKMCRISASPGRHKTQVTQEQYWVIENYSRVPNHTVKQKESALSQLGHNYSWLSRRVHEYRMGTLEVENEV